Protein AF-A0A5T7GGS7-F1 (afdb_monomer_lite)

Organism: Salmonella infantis (NCBI:txid595)

Radius of gyration: 15.48 Å; chains: 1; bounding box: 31×40×34 Å

Secondary structure (DSSP, 8-state):
--------------SSHHHHHHHHHHHHHHHHHHHHTS-HHHHHHHHHHHHHTT-HHHHHHHHTTSPPP-

Sequence (70 aa):
MSNHKININIKTNTNNLEEVNEELTRLKFIIGVLLAKFPPLQRDEFIKDLGRFGLTEEAALYSNFNPKPE

pLDDT: mean 86.98, std 12.3, range [42.84, 97.0]

Structure (mmCIF, N/CA/C/O backbone):
data_AF-A0A5T7GGS7-F1
#
_entry.id   AF-A0A5T7GGS7-F1
#
loop_
_atom_site.group_PDB
_atom_site.id
_atom_site.type_symbol
_atom_site.label_atom_id
_atom_site.label_alt_id
_atom_site.label_comp_id
_atom_site.label_asym_id
_atom_site.label_entity_id
_atom_site.label_seq_id
_atom_site.pdbx_PDB_ins_code
_atom_site.Cartn_x
_atom_site.Cartn_y
_atom_site.Cartn_z
_atom_site.occupancy
_atom_site.B_iso_or_equiv
_atom_site.auth_seq_id
_atom_site.auth_comp_id
_atom_site.auth_asym_id
_atom_site.auth_atom_id
_atom_site.pdbx_PDB_model_num
ATOM 1 N N . MET A 1 1 ? 2.948 -31.836 -9.007 1.00 42.84 1 ME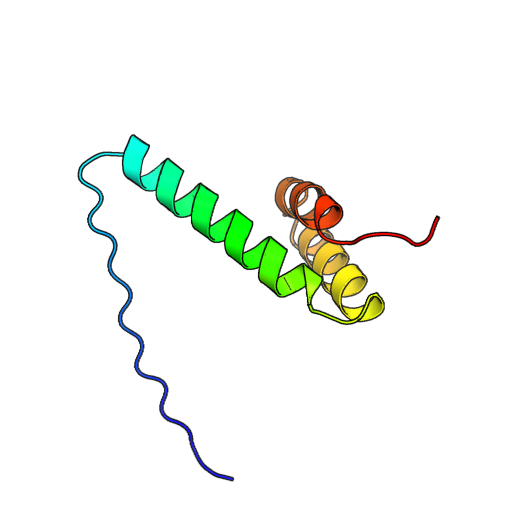T A N 1
ATOM 2 C CA . MET A 1 1 ? 2.641 -30.518 -8.412 1.00 42.84 1 MET A CA 1
ATOM 3 C C . MET A 1 1 ? 2.176 -30.740 -6.985 1.00 42.84 1 MET A C 1
ATOM 5 O O . MET A 1 1 ? 1.206 -31.453 -6.778 1.00 42.84 1 MET A O 1
ATOM 9 N N . SER A 1 2 ? 2.916 -30.237 -6.004 1.00 53.03 2 SER A N 1
ATOM 10 C CA . SER A 1 2 ? 2.571 -30.344 -4.584 1.00 53.03 2 SER A CA 1
ATOM 11 C C . SER A 1 2 ? 1.483 -29.327 -4.236 1.00 53.03 2 SER A C 1
ATOM 13 O O . SER A 1 2 ? 1.757 -28.128 -4.199 1.00 53.03 2 SER A O 1
ATOM 15 N N . ASN A 1 3 ? 0.260 -29.793 -3.978 1.00 59.59 3 ASN A N 1
ATOM 16 C CA . ASN A 1 3 ? -0.834 -28.942 -3.511 1.00 59.59 3 ASN A CA 1
ATOM 17 C C . ASN A 1 3 ? -0.547 -28.481 -2.078 1.00 59.59 3 ASN A C 1
ATOM 19 O O . ASN A 1 3 ? -0.679 -29.253 -1.130 1.00 59.59 3 ASN A O 1
ATOM 23 N N . HIS A 1 4 ? -0.137 -27.224 -1.925 1.00 62.19 4 HIS A N 1
ATOM 24 C CA . HIS A 1 4 ? 0.042 -26.602 -0.618 1.00 62.19 4 HIS A CA 1
ATOM 25 C C . HIS A 1 4 ? -1.314 -26.073 -0.158 1.00 62.19 4 HIS A C 1
ATOM 27 O O . HIS A 1 4 ? -1.842 -25.115 -0.719 1.00 62.19 4 HIS A O 1
ATOM 33 N N . LYS A 1 5 ? -1.910 -26.721 0.845 1.00 65.31 5 LYS A N 1
ATOM 34 C CA . LYS A 1 5 ? -3.165 -26.256 1.438 1.00 65.31 5 LYS A CA 1
ATOM 35 C C . LYS A 1 5 ? -2.844 -25.185 2.479 1.00 65.31 5 LYS A C 1
ATOM 37 O O . LYS A 1 5 ? -2.401 -25.503 3.579 1.00 65.31 5 LYS A O 1
ATOM 42 N N . ILE A 1 6 ? -3.039 -23.920 2.115 1.00 67.19 6 ILE A N 1
ATOM 43 C CA . ILE A 1 6 ? -2.821 -22.777 3.006 1.00 67.19 6 ILE A CA 1
ATOM 44 C C . ILE A 1 6 ? -4.129 -22.495 3.756 1.00 67.19 6 ILE A C 1
ATOM 46 O O . ILE A 1 6 ? -5.074 -21.965 3.180 1.00 67.19 6 ILE A O 1
ATOM 50 N N . ASN A 1 7 ? -4.189 -22.863 5.038 1.00 66.75 7 ASN A N 1
ATOM 51 C CA . ASN A 1 7 ? -5.294 -22.516 5.937 1.00 66.75 7 ASN A CA 1
ATOM 52 C C . ASN A 1 7 ? -4.826 -21.410 6.887 1.00 66.75 7 ASN A C 1
ATOM 54 O O . ASN A 1 7 ? -4.182 -21.695 7.895 1.00 66.75 7 ASN A O 1
ATOM 58 N N . ILE A 1 8 ? -5.133 -20.156 6.564 1.00 72.19 8 ILE A N 1
ATOM 59 C CA . ILE A 1 8 ? -4.767 -19.001 7.389 1.00 72.19 8 ILE A CA 1
ATOM 60 C C . ILE A 1 8 ? -6.040 -18.423 8.010 1.00 72.19 8 ILE A C 1
ATOM 62 O O . ILE A 1 8 ? -6.981 -18.084 7.299 1.00 72.19 8 ILE A O 1
ATOM 66 N N . ASN A 1 9 ? -6.061 -18.309 9.339 1.00 71.88 9 ASN A N 1
ATOM 67 C CA . ASN A 1 9 ? -7.104 -17.609 10.083 1.00 71.88 9 ASN A CA 1
ATOM 68 C C . ASN A 1 9 ? -6.474 -16.375 10.737 1.00 71.88 9 ASN A C 1
ATOM 70 O O . ASN A 1 9 ? -5.691 -16.515 11.676 1.00 71.88 9 ASN A O 1
ATOM 74 N N . ILE A 1 10 ? -6.773 -15.187 10.212 1.00 74.56 10 ILE A N 1
ATOM 75 C CA . ILE A 1 10 ? -6.277 -13.913 10.744 1.00 74.56 10 ILE A CA 1
ATOM 76 C C . ILE A 1 10 ? -7.386 -13.310 11.596 1.00 74.56 10 ILE A C 1
ATOM 78 O O . ILE A 1 10 ? -8.515 -13.154 11.138 1.00 74.56 10 ILE A O 1
ATOM 82 N N . LYS A 1 11 ? -7.054 -12.971 12.839 1.00 79.56 11 LYS A N 1
ATOM 83 C CA . LYS A 1 11 ? -7.940 -12.259 13.757 1.00 79.56 11 LYS A CA 1
ATOM 84 C C . LYS A 1 11 ? -7.262 -10.971 14.186 1.00 79.56 11 LYS A C 1
ATOM 86 O O . LYS A 1 11 ? -6.051 -10.958 14.388 1.00 79.56 11 LYS A O 1
ATOM 91 N N . THR A 1 12 ? -8.059 -9.929 14.354 1.00 76.06 12 THR A N 1
ATOM 92 C CA . THR A 1 12 ? -7.645 -8.695 15.014 1.00 76.06 12 THR A CA 1
ATOM 93 C C . THR A 1 12 ? -8.437 -8.548 16.309 1.00 76.06 12 THR A C 1
ATOM 95 O O . THR A 1 12 ? -9.608 -8.925 16.358 1.00 76.06 12 THR A O 1
ATOM 98 N N . ASN A 1 13 ? -7.792 -8.058 17.365 1.00 79.12 13 ASN A N 1
ATOM 99 C CA . ASN A 1 13 ? -8.409 -7.836 18.675 1.00 79.12 13 ASN A CA 1
ATOM 100 C C . ASN A 1 13 ? -8.636 -6.337 18.890 1.00 79.12 13 ASN A C 1
ATOM 102 O O . ASN A 1 13 ? -8.123 -5.759 19.843 1.00 79.12 13 ASN A O 1
ATOM 106 N N . THR A 1 14 ? -9.367 -5.712 17.971 1.00 88.31 14 THR A N 1
ATOM 107 C CA . THR A 1 14 ? -9.703 -4.288 18.042 1.00 88.31 14 THR A CA 1
ATOM 108 C C . THR A 1 14 ? -10.970 -4.089 18.863 1.00 88.31 14 THR A C 1
ATOM 110 O O . THR A 1 14 ? -12.001 -4.695 18.565 1.00 88.31 14 THR A O 1
ATOM 113 N N . ASN A 1 15 ? -10.915 -3.216 19.859 1.00 90.31 15 ASN A N 1
ATOM 114 C CA . ASN A 1 15 ? -12.023 -2.911 20.764 1.00 90.31 15 ASN A CA 1
ATOM 115 C C . ASN A 1 15 ? -12.777 -1.637 20.364 1.00 90.31 15 ASN A C 1
ATOM 117 O O . ASN A 1 15 ? -13.877 -1.379 20.852 1.00 90.31 15 ASN A O 1
ATOM 121 N N . ASN A 1 16 ? -12.190 -0.832 19.482 1.00 91.94 16 ASN A N 1
ATOM 122 C CA . ASN A 1 16 ? -12.746 0.422 18.991 1.00 91.94 16 ASN A CA 1
ATOM 123 C C . ASN A 1 16 ? -12.271 0.698 17.551 1.00 91.94 16 ASN A C 1
ATOM 125 O O . ASN A 1 16 ? -11.414 -0.001 17.010 1.00 91.94 16 ASN A O 1
ATOM 129 N N . LEU A 1 17 ? -12.857 1.718 16.919 1.00 92.56 17 LEU A N 1
ATOM 130 C CA . LEU A 1 17 ? -12.550 2.085 15.532 1.00 92.56 17 LEU A CA 1
ATOM 131 C C . LEU A 1 17 ? -11.158 2.708 15.357 1.00 92.56 17 LEU A C 1
ATOM 133 O O . LEU A 1 17 ? -10.606 2.656 14.261 1.00 92.56 17 LEU A O 1
ATOM 137 N N . GLU A 1 18 ? -10.593 3.293 16.411 1.00 93.69 18 GLU A N 1
ATOM 138 C CA . GLU A 1 18 ? -9.242 3.855 16.378 1.00 93.69 18 GLU A CA 1
ATOM 139 C C . GLU A 1 18 ? -8.206 2.739 16.203 1.00 93.69 18 GLU A C 1
ATOM 141 O O . GLU A 1 18 ? -7.418 2.775 15.261 1.00 93.69 18 GLU A O 1
ATOM 146 N N . GLU A 1 19 ? -8.311 1.671 16.995 1.00 92.00 19 GLU A N 1
ATOM 147 C CA . GLU A 1 19 ? -7.474 0.473 16.869 1.00 92.00 19 GLU A CA 1
ATOM 148 C C . GLU A 1 19 ? -7.623 -0.185 15.484 1.00 92.00 19 GLU A C 1
ATOM 150 O O . GLU A 1 19 ? -6.644 -0.657 14.904 1.00 92.00 19 GLU A O 1
ATOM 155 N N . VAL A 1 20 ? -8.831 -0.183 14.902 1.00 91.56 20 VAL A N 1
ATOM 156 C CA . VAL A 1 20 ? -9.042 -0.672 13.525 1.00 91.56 20 VAL A CA 1
ATOM 157 C C . VAL A 1 20 ? -8.245 0.163 12.521 1.00 91.56 20 VAL A C 1
ATOM 159 O O . VAL A 1 20 ? -7.597 -0.397 11.634 1.00 91.56 20 VAL A O 1
ATOM 162 N N . ASN A 1 21 ? -8.261 1.490 12.651 1.00 92.25 21 ASN A N 1
ATOM 163 C CA . ASN A 1 21 ? -7.502 2.373 11.768 1.00 92.25 21 ASN A CA 1
ATOM 164 C C . ASN A 1 21 ? -5.989 2.172 11.911 1.00 92.25 21 ASN A C 1
ATOM 166 O O . ASN A 1 21 ? -5.276 2.195 10.902 1.00 92.25 21 ASN A O 1
ATOM 170 N N . GLU A 1 22 ? -5.491 1.935 13.125 1.00 91.75 22 GLU A N 1
ATOM 171 C CA . GLU A 1 22 ? -4.078 1.619 13.353 1.00 91.75 22 GLU A CA 1
ATOM 172 C C . GLU A 1 22 ? -3.665 0.324 12.647 1.00 91.75 22 GLU A C 1
ATOM 174 O O . GLU A 1 22 ? -2.666 0.299 11.923 1.00 91.75 22 GLU A O 1
ATOM 179 N N . GLU A 1 23 ? -4.453 -0.739 12.798 1.00 91.56 23 GLU A N 1
ATOM 180 C CA . GLU A 1 23 ? -4.172 -2.031 12.170 1.00 91.56 23 GLU A CA 1
ATOM 181 C C . GLU A 1 23 ? -4.246 -1.952 10.636 1.00 91.56 23 GLU A C 1
ATOM 183 O O . GLU A 1 23 ? -3.371 -2.476 9.941 1.00 91.56 23 GLU A O 1
ATOM 188 N N . LEU A 1 24 ? -5.216 -1.217 10.080 1.00 91.56 24 LEU A N 1
ATOM 189 C CA . LEU A 1 24 ? -5.284 -0.957 8.636 1.00 91.56 24 LEU A CA 1
ATOM 190 C C . LEU A 1 24 ? -4.073 -0.159 8.140 1.00 91.56 24 LEU A C 1
ATOM 192 O O . LEU A 1 24 ? -3.531 -0.451 7.071 1.00 91.56 24 LEU A O 1
ATOM 196 N N . THR A 1 25 ? -3.616 0.822 8.918 1.00 92.62 25 THR A N 1
ATOM 197 C CA . THR A 1 25 ? -2.421 1.612 8.596 1.00 92.62 25 THR A CA 1
ATOM 198 C C . THR A 1 25 ? -1.170 0.733 8.587 1.00 92.62 25 THR A C 1
ATOM 200 O O . THR A 1 25 ? -0.386 0.781 7.634 1.00 92.62 25 THR A O 1
ATOM 203 N N . ARG A 1 26 ? -1.006 -0.136 9.593 1.00 93.06 26 ARG A N 1
ATOM 204 C CA . ARG A 1 26 ? 0.091 -1.115 9.651 1.00 93.06 26 ARG A CA 1
ATOM 205 C C . ARG A 1 26 ? 0.055 -2.077 8.470 1.00 93.06 26 ARG A C 1
ATOM 207 O O . ARG A 1 26 ? 1.099 -2.340 7.875 1.00 93.06 26 ARG A O 1
ATOM 214 N N . LEU A 1 27 ? -1.125 -2.560 8.085 1.00 93.38 27 LEU A N 1
ATOM 215 C CA . LEU A 1 27 ? -1.268 -3.452 6.937 1.00 93.38 27 LEU A CA 1
ATOM 216 C C . LEU A 1 27 ? -0.844 -2.770 5.628 1.00 93.38 27 LEU A C 1
ATOM 218 O O . LEU A 1 27 ? -0.071 -3.355 4.868 1.00 93.38 27 LEU A O 1
ATOM 222 N N . LYS A 1 28 ? -1.277 -1.523 5.389 1.00 93.81 28 LYS A N 1
ATOM 223 C CA . LYS A 1 28 ? -0.836 -0.726 4.230 1.00 93.81 28 LYS A CA 1
ATOM 224 C C . LYS A 1 28 ? 0.687 -0.577 4.211 1.00 93.81 28 LYS A C 1
ATOM 226 O O . LYS A 1 28 ? 1.316 -0.795 3.179 1.00 93.81 28 LYS A O 1
ATOM 231 N N . PHE A 1 29 ? 1.303 -0.289 5.356 1.00 94.19 29 PHE A N 1
ATOM 232 C CA . PHE A 1 29 ? 2.761 -0.212 5.456 1.00 94.19 29 PHE A CA 1
ATOM 233 C C . PHE A 1 29 ? 3.447 -1.546 5.115 1.00 94.19 29 PHE A C 1
ATOM 235 O O . PHE A 1 29 ? 4.381 -1.567 4.314 1.00 94.19 29 PHE A O 1
ATOM 242 N N . ILE A 1 30 ? 2.964 -2.669 5.660 1.00 94.81 30 ILE A N 1
ATOM 243 C CA . ILE A 1 30 ? 3.511 -4.006 5.374 1.00 94.81 30 ILE A CA 1
ATOM 244 C C . ILE A 1 30 ? 3.434 -4.319 3.876 1.00 94.81 30 ILE A C 1
ATOM 246 O O . ILE A 1 30 ? 4.413 -4.803 3.309 1.00 94.81 30 ILE A O 1
ATOM 250 N N . ILE A 1 31 ? 2.314 -4.008 3.218 1.00 94.19 31 ILE A N 1
ATOM 251 C CA . ILE A 1 31 ? 2.167 -4.182 1.765 1.00 94.19 31 ILE A CA 1
ATOM 252 C C . ILE A 1 31 ? 3.213 -3.349 1.014 1.00 94.19 31 ILE A C 1
ATOM 254 O O . ILE A 1 31 ? 3.867 -3.877 0.117 1.00 94.19 31 ILE A O 1
ATOM 258 N N . GLY A 1 32 ? 3.440 -2.093 1.410 1.00 94.06 32 GLY A N 1
ATOM 259 C CA . GLY A 1 32 ? 4.486 -1.246 0.826 1.00 94.06 32 GLY A CA 1
ATOM 260 C C . GLY A 1 32 ? 5.893 -1.836 0.983 1.00 94.06 32 GLY A C 1
ATOM 261 O O . GLY A 1 32 ? 6.665 -1.877 0.026 1.00 94.06 32 GLY A O 1
ATOM 262 N N . VAL A 1 33 ? 6.218 -2.381 2.159 1.00 93.88 33 VAL A N 1
ATOM 263 C CA . VAL A 1 33 ? 7.500 -3.066 2.412 1.00 93.88 33 VAL A CA 1
ATOM 264 C C . VAL A 1 33 ? 7.651 -4.327 1.556 1.00 93.88 33 VAL A C 1
ATOM 266 O O . VAL A 1 33 ? 8.746 -4.613 1.069 1.00 93.88 33 VAL A O 1
ATOM 269 N N . LEU A 1 34 ? 6.575 -5.096 1.362 1.00 93.31 34 LEU A N 1
ATOM 270 C CA . LEU A 1 34 ? 6.583 -6.263 0.476 1.00 93.31 34 LEU A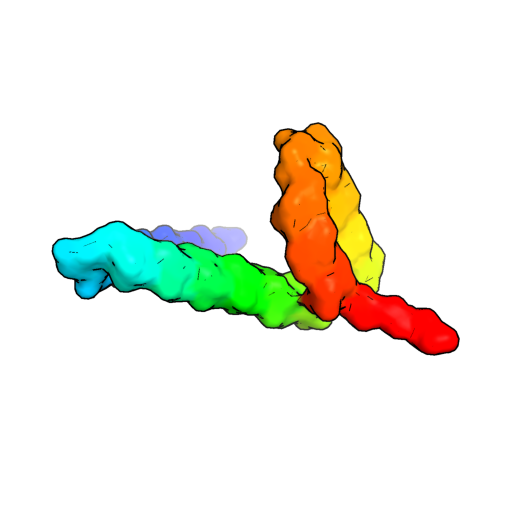 CA 1
ATOM 271 C C . LEU A 1 34 ? 6.775 -5.849 -0.984 1.00 93.31 34 LEU A C 1
ATOM 273 O O . LEU A 1 34 ? 7.607 -6.441 -1.669 1.00 93.31 34 LEU A O 1
ATOM 277 N N . LEU A 1 35 ? 6.076 -4.801 -1.425 1.00 93.50 35 LEU A N 1
ATOM 278 C CA . LEU A 1 35 ? 6.224 -4.233 -2.759 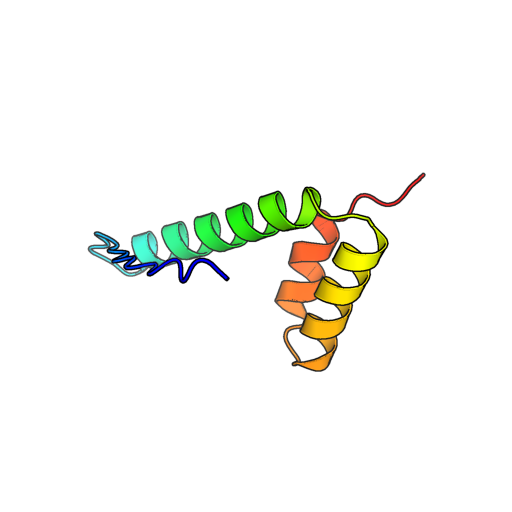1.00 93.50 35 LEU A CA 1
ATOM 279 C C . LEU A 1 35 ? 7.669 -3.797 -3.020 1.00 93.50 35 LEU A C 1
ATOM 281 O O . LEU A 1 35 ? 8.212 -4.111 -4.073 1.00 93.50 35 LEU A O 1
ATOM 285 N N . ALA A 1 36 ? 8.328 -3.146 -2.058 1.00 91.06 36 ALA A N 1
ATOM 286 C CA . ALA A 1 36 ? 9.708 -2.678 -2.205 1.00 91.06 36 ALA A CA 1
ATOM 287 C C . ALA A 1 36 ? 10.707 -3.804 -2.545 1.00 91.06 36 ALA A C 1
ATOM 289 O O . ALA A 1 36 ? 11.735 -3.532 -3.169 1.00 91.06 36 ALA A O 1
ATOM 290 N N . LYS A 1 37 ? 10.396 -5.059 -2.185 1.00 91.56 37 LYS A N 1
ATOM 291 C CA . LYS A 1 37 ? 11.214 -6.247 -2.489 1.00 91.56 37 LYS A CA 1
ATOM 292 C C . LYS A 1 37 ? 11.062 -6.752 -3.925 1.00 91.56 37 LYS A C 1
ATOM 294 O O . LYS A 1 37 ? 11.849 -7.600 -4.343 1.00 91.56 37 LYS A O 1
ATOM 299 N N . PHE A 1 38 ? 10.055 -6.295 -4.665 1.00 90.94 38 PHE A N 1
ATOM 300 C CA . PHE A 1 38 ? 9.853 -6.710 -6.050 1.00 90.94 38 PHE A CA 1
ATOM 301 C C . PHE A 1 38 ? 10.840 -6.011 -6.998 1.00 90.94 38 PHE A C 1
ATOM 303 O O . PHE A 1 38 ? 11.304 -4.903 -6.710 1.00 90.94 38 PHE A O 1
ATOM 310 N N . PRO A 1 39 ? 11.148 -6.626 -8.157 1.00 92.50 39 PRO A N 1
ATOM 311 C CA . PRO A 1 39 ? 11.881 -5.964 -9.230 1.00 92.50 39 PRO A CA 1
ATOM 312 C C . PRO A 1 39 ? 11.190 -4.661 -9.672 1.00 92.50 39 PRO A C 1
ATOM 314 O O . PRO A 1 39 ? 9.958 -4.619 -9.686 1.00 92.50 39 PRO A O 1
ATOM 317 N N . PRO A 1 40 ? 11.941 -3.632 -10.114 1.00 90.56 40 PRO A N 1
ATOM 318 C CA . PRO A 1 40 ? 11.382 -2.322 -10.466 1.00 90.56 40 PRO A CA 1
ATOM 319 C C . PRO A 1 40 ? 10.180 -2.382 -11.416 1.00 90.56 40 PRO A C 1
ATOM 321 O O . PRO A 1 40 ? 9.138 -1.816 -11.108 1.00 90.56 40 PRO A O 1
ATOM 324 N N . LEU A 1 41 ? 10.279 -3.165 -12.498 1.00 92.06 41 LEU A N 1
ATOM 325 C CA . LEU A 1 41 ? 9.191 -3.321 -13.472 1.00 92.06 41 LEU A CA 1
ATOM 326 C C . LEU A 1 41 ? 7.902 -3.863 -12.840 1.00 92.06 41 LEU A C 1
ATOM 328 O O . LEU A 1 41 ? 6.818 -3.381 -13.146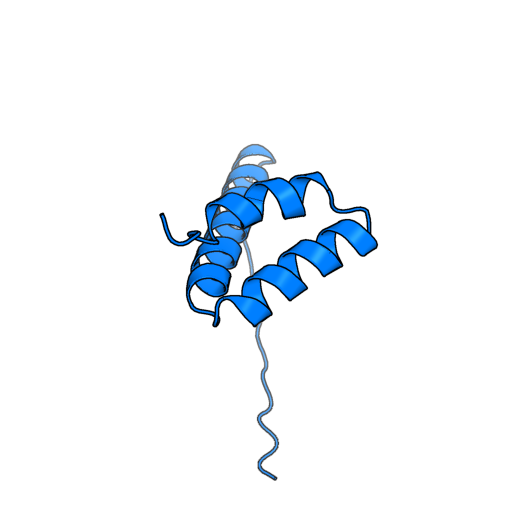 1.00 92.06 41 LEU A O 1
ATOM 332 N N . GLN A 1 42 ? 8.012 -4.830 -11.927 1.00 93.88 42 GLN A N 1
ATOM 333 C CA . GLN A 1 42 ? 6.845 -5.403 -11.251 1.00 93.88 42 GLN A CA 1
ATOM 334 C C . GLN A 1 42 ? 6.231 -4.416 -10.254 1.00 93.88 42 GLN A C 1
ATOM 336 O O . GLN A 1 42 ? 5.014 -4.397 -10.078 1.00 93.88 42 GLN A O 1
ATOM 341 N N . ARG A 1 43 ? 7.052 -3.566 -9.620 1.00 93.88 43 ARG A N 1
ATOM 342 C CA . ARG A 1 43 ? 6.550 -2.482 -8.760 1.00 93.88 43 ARG A CA 1
ATOM 343 C C . ARG A 1 43 ? 5.780 -1.446 -9.573 1.00 93.88 43 ARG A C 1
ATOM 345 O O . ARG A 1 43 ? 4.695 -1.042 -9.163 1.00 93.88 43 ARG A O 1
ATOM 352 N N . ASP A 1 44 ? 6.314 -1.059 -10.730 1.00 94.06 44 ASP A N 1
ATOM 353 C CA . ASP A 1 44 ? 5.668 -0.113 -11.642 1.00 94.06 44 ASP A CA 1
ATOM 354 C C . ASP A 1 44 ? 4.331 -0.653 -12.166 1.00 94.06 44 ASP A C 1
ATOM 356 O O . ASP A 1 44 ? 3.336 0.075 -12.182 1.00 94.06 44 ASP A O 1
ATOM 360 N N . GLU A 1 45 ? 4.280 -1.932 -12.554 1.00 95.75 45 GLU A N 1
ATOM 361 C CA . GLU A 1 45 ? 3.038 -2.579 -12.988 1.00 95.75 45 GLU A CA 1
ATOM 362 C C . GLU A 1 45 ? 1.996 -2.632 -11.870 1.00 95.75 45 GLU A C 1
ATOM 364 O O . GLU A 1 45 ? 0.858 -2.222 -12.094 1.00 95.75 45 GLU A O 1
ATOM 369 N N . PHE A 1 46 ? 2.388 -3.024 -10.654 1.00 94.81 46 PHE A N 1
ATOM 370 C CA . PHE A 1 46 ? 1.489 -3.034 -9.499 1.00 94.81 46 PHE A CA 1
ATOM 371 C C . PHE A 1 46 ? 0.863 -1.654 -9.243 1.00 94.81 46 PHE A C 1
ATOM 373 O O . PHE A 1 46 ? -0.354 -1.535 -9.105 1.00 94.81 46 PHE A O 1
ATOM 380 N N . ILE A 1 47 ? 1.674 -0.590 -9.229 1.00 95.12 47 ILE A N 1
ATOM 381 C CA . ILE A 1 47 ? 1.191 0.784 -9.009 1.00 95.12 47 ILE A CA 1
ATOM 382 C C . ILE A 1 47 ? 0.258 1.223 -10.146 1.00 95.12 47 ILE A C 1
ATOM 384 O O . ILE A 1 47 ? -0.777 1.851 -9.905 1.00 95.12 47 ILE A O 1
ATOM 388 N N . LYS A 1 48 ? 0.596 0.881 -11.394 1.00 95.88 48 LYS A N 1
ATOM 389 C CA . LYS A 1 48 ? -0.228 1.201 -12.563 1.00 95.88 48 LYS A CA 1
ATOM 390 C C . LYS A 1 48 ? -1.580 0.493 -12.515 1.00 95.88 48 LYS A C 1
ATOM 392 O O . LYS A 1 48 ? -2.592 1.102 -12.863 1.00 95.88 48 LYS A O 1
ATOM 397 N N . ASP A 1 49 ? -1.606 -0.760 -12.080 1.00 97.00 49 ASP A N 1
ATOM 398 C CA . ASP A 1 49 ? -2.835 -1.536 -11.951 1.00 97.00 49 ASP A CA 1
ATOM 399 C C . ASP A 1 49 ? -3.761 -0.956 -10.883 1.00 97.00 49 ASP A C 1
ATOM 401 O O . ASP A 1 49 ? -4.951 -0.799 -11.151 1.00 97.00 49 ASP A O 1
ATOM 405 N N . LEU A 1 50 ? -3.234 -0.508 -9.739 1.00 95.69 50 LEU A N 1
ATOM 406 C CA . LEU A 1 50 ? -4.034 0.227 -8.750 1.00 95.69 50 LEU A CA 1
ATOM 407 C C . LEU A 1 50 ? -4.709 1.463 -9.363 1.00 95.69 50 LEU A C 1
ATOM 409 O O . LEU A 1 50 ? -5.911 1.661 -9.189 1.00 95.69 50 LEU A O 1
ATOM 413 N N . GLY A 1 51 ? -3.974 2.236 -10.169 1.00 94.56 51 GLY A N 1
ATOM 414 C CA . GLY A 1 51 ? -4.541 3.363 -10.912 1.00 94.56 51 GLY A CA 1
ATOM 415 C C . GLY A 1 51 ? -5.657 2.950 -11.883 1.00 94.56 51 GLY A C 1
ATOM 416 O O . GLY A 1 51 ? -6.680 3.626 -11.964 1.00 94.56 51 GLY A O 1
ATOM 417 N N . ARG A 1 52 ? -5.508 1.814 -12.580 1.00 96.06 52 ARG A N 1
ATOM 418 C CA . ARG A 1 52 ? -6.534 1.266 -13.493 1.00 96.06 52 ARG A CA 1
ATOM 419 C C . ARG A 1 52 ? -7.805 0.826 -12.766 1.00 96.06 52 ARG A C 1
ATOM 421 O O . ARG A 1 52 ? -8.881 0.904 -13.350 1.00 96.06 52 ARG A O 1
ATOM 428 N N . PHE A 1 53 ? -7.690 0.399 -11.511 1.00 96.19 53 PHE A N 1
ATOM 429 C CA . PHE A 1 53 ? -8.833 0.068 -10.657 1.00 96.19 53 PHE A CA 1
ATOM 430 C C . PHE A 1 53 ? -9.471 1.292 -9.980 1.00 96.19 53 PHE A C 1
ATOM 432 O O . PHE A 1 53 ? -10.444 1.136 -9.246 1.00 96.19 53 PHE A O 1
ATOM 439 N N . GLY A 1 54 ? -8.957 2.504 -10.219 1.00 95.81 54 GLY A N 1
ATOM 440 C CA . GLY A 1 54 ? -9.439 3.727 -9.571 1.00 95.81 54 GLY A CA 1
ATOM 441 C C . GLY A 1 54 ? -8.920 3.925 -8.142 1.00 95.81 54 GLY A C 1
ATOM 442 O O . GLY A 1 54 ? -9.372 4.835 -7.456 1.00 95.81 54 GLY A O 1
ATOM 443 N N . LEU A 1 55 ? -7.952 3.117 -7.699 1.00 95.88 55 LEU A N 1
ATOM 444 C CA . LEU A 1 55 ? -7.307 3.203 -6.384 1.00 95.88 55 LEU A CA 1
ATOM 445 C C . LEU A 1 55 ? -6.139 4.198 -6.431 1.00 95.88 55 LEU A C 1
ATOM 447 O O . LEU A 1 55 ? -4.967 3.847 -6.263 1.00 95.88 55 LEU A O 1
ATOM 451 N N . THR A 1 56 ? -6.447 5.450 -6.774 1.00 95.19 56 THR A N 1
ATOM 452 C CA . THR A 1 56 ? -5.433 6.480 -7.043 1.00 95.19 56 THR A CA 1
ATOM 453 C C . THR A 1 56 ? -4.663 6.896 -5.793 1.00 95.19 56 THR A C 1
ATOM 455 O O . THR A 1 56 ? -3.476 7.207 -5.888 1.00 95.19 56 THR A O 1
ATOM 458 N N . GLU A 1 57 ? -5.306 6.877 -4.624 1.00 94.44 57 GLU A N 1
ATOM 459 C CA . GLU A 1 57 ? -4.665 7.204 -3.345 1.00 94.44 57 GLU A CA 1
ATOM 460 C C . GLU A 1 57 ? -3.671 6.116 -2.931 1.00 94.44 57 GLU A C 1
ATOM 462 O O . GLU A 1 57 ? -2.542 6.415 -2.543 1.00 94.44 57 GLU A O 1
ATOM 467 N N . GLU A 1 58 ? -4.041 4.846 -3.084 1.00 94.25 58 GLU A N 1
ATOM 468 C CA . GLU A 1 58 ? -3.156 3.711 -2.844 1.00 94.25 58 GLU A CA 1
ATOM 469 C C . GLU A 1 58 ? -1.990 3.697 -3.831 1.00 94.25 58 GLU A C 1
ATOM 471 O O . GLU A 1 58 ? -0.848 3.483 -3.426 1.00 94.25 58 GLU A O 1
ATOM 476 N N . ALA A 1 59 ? -2.247 3.963 -5.115 1.00 94.88 59 ALA A N 1
ATOM 477 C CA . ALA A 1 59 ? -1.193 4.073 -6.119 1.00 94.88 59 ALA A CA 1
ATOM 478 C C . ALA A 1 59 ? -0.172 5.159 -5.736 1.00 94.88 59 ALA A C 1
ATOM 480 O O . ALA A 1 59 ? 1.038 4.921 -5.788 1.00 94.88 59 ALA A O 1
ATOM 481 N N . ALA A 1 60 ? -0.648 6.325 -5.285 1.00 94.75 60 ALA A N 1
ATOM 482 C CA . ALA A 1 60 ? 0.205 7.400 -4.790 1.00 94.75 60 ALA A CA 1
ATOM 483 C C . ALA A 1 60 ? 0.981 6.982 -3.529 1.00 94.75 60 ALA A C 1
ATOM 485 O O . ALA A 1 60 ? 2.199 7.155 -3.478 1.00 94.75 60 ALA A O 1
ATOM 486 N N . LEU A 1 61 ? 0.315 6.367 -2.547 1.00 94.69 61 LEU A N 1
ATOM 487 C CA . LEU A 1 61 ? 0.945 5.858 -1.326 1.00 94.69 61 LEU A CA 1
ATOM 488 C C . LEU A 1 61 ? 2.086 4.885 -1.645 1.00 94.69 61 LEU A C 1
ATOM 490 O O . LEU A 1 61 ? 3.204 5.065 -1.159 1.00 94.69 61 LEU A O 1
ATOM 494 N N . TYR A 1 62 ? 1.817 3.866 -2.460 1.00 95.31 62 TYR A N 1
ATOM 495 C CA . TYR A 1 62 ? 2.776 2.806 -2.763 1.00 95.31 62 TYR A CA 1
ATOM 496 C C . TYR A 1 62 ? 3.899 3.249 -3.700 1.00 95.31 62 TYR A C 1
ATOM 498 O O . TYR A 1 62 ? 4.974 2.649 -3.677 1.00 95.31 62 TYR A O 1
ATOM 506 N N . SER A 1 63 ? 3.715 4.342 -4.447 1.00 92.88 63 SER A N 1
ATOM 507 C CA . SER A 1 63 ? 4.799 4.958 -5.218 1.00 92.88 63 SER A C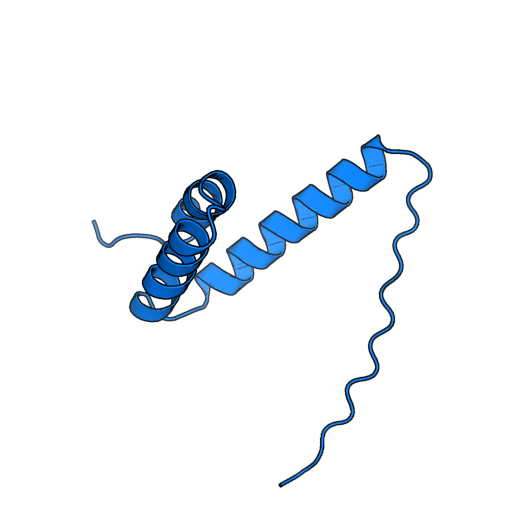A 1
ATOM 508 C C . SER A 1 63 ? 5.978 5.400 -4.338 1.00 92.88 63 SER A C 1
ATOM 510 O O . SER A 1 63 ? 7.123 5.303 -4.773 1.00 92.88 63 SER A O 1
ATOM 512 N N . ASN A 1 64 ? 5.731 5.749 -3.067 1.00 92.12 64 ASN A N 1
ATOM 513 C CA . ASN A 1 64 ? 6.784 6.087 -2.099 1.00 92.12 64 ASN A CA 1
ATOM 514 C C . ASN A 1 64 ? 7.676 4.891 -1.727 1.00 92.12 64 ASN A C 1
ATOM 516 O O . ASN A 1 64 ? 8.784 5.074 -1.231 1.00 92.12 64 ASN A O 1
ATOM 520 N N . PHE A 1 65 ? 7.207 3.664 -1.966 1.00 90.50 65 PHE A N 1
ATOM 521 C CA . PHE A 1 65 ? 7.954 2.427 -1.724 1.00 90.50 65 PHE A CA 1
ATOM 522 C C . PHE A 1 65 ? 8.646 1.903 -2.995 1.00 90.50 65 PHE A C 1
ATOM 524 O O . PHE A 1 65 ? 9.220 0.812 -2.989 1.00 90.50 65 PHE A O 1
ATOM 531 N N . ASN A 1 66 ? 8.607 2.671 -4.089 1.00 86.38 66 ASN A N 1
ATOM 532 C CA . ASN A 1 66 ? 9.256 2.354 -5.354 1.00 86.38 66 ASN A CA 1
ATOM 533 C C . ASN A 1 66 ? 10.413 3.337 -5.615 1.00 86.38 66 ASN A C 1
ATOM 535 O O . ASN A 1 66 ? 10.228 4.323 -6.333 1.00 86.38 66 ASN A O 1
ATOM 539 N N . PRO A 1 67 ? 11.602 3.106 -5.023 1.00 76.06 67 PRO A N 1
ATOM 540 C CA . PRO A 1 67 ? 12.748 3.981 -5.225 1.00 76.06 67 PRO A CA 1
ATOM 541 C C . PRO A 1 67 ? 13.091 4.040 -6.713 1.00 76.06 67 PRO A C 1
ATOM 543 O O . PRO A 1 67 ? 13.307 3.001 -7.349 1.00 76.06 67 PRO A O 1
ATOM 546 N N . LYS A 1 68 ? 13.124 5.256 -7.256 1.00 72.00 68 LYS A N 1
ATOM 547 C CA . LYS A 1 68 ? 13.593 5.512 -8.616 1.00 72.00 68 LYS A CA 1
ATOM 548 C C . LYS A 1 68 ? 15.109 5.719 -8.586 1.00 72.00 68 LYS A C 1
ATOM 550 O O . LYS A 1 68 ? 15.597 6.285 -7.609 1.00 72.00 68 LYS A O 1
ATOM 555 N N . PRO A 1 69 ? 15.850 5.244 -9.600 1.00 64.56 69 PRO A N 1
ATOM 556 C CA . PRO A 1 69 ? 17.245 5.633 -9.745 1.00 64.56 69 PRO A CA 1
ATOM 557 C C . PRO A 1 69 ? 17.333 7.161 -9.874 1.00 64.56 69 PRO A C 1
ATOM 559 O O . PRO A 1 69 ? 16.500 7.756 -10.563 1.00 64.56 69 PRO A O 1
ATOM 562 N N . GLU A 1 70 ? 18.288 7.757 -9.154 1.00 58.62 70 GLU A N 1
ATOM 563 C CA . GLU A 1 70 ? 18.646 9.182 -9.249 1.00 58.62 70 GLU A CA 1
ATOM 564 C C . GLU A 1 70 ? 19.221 9.536 -10.627 1.00 58.62 70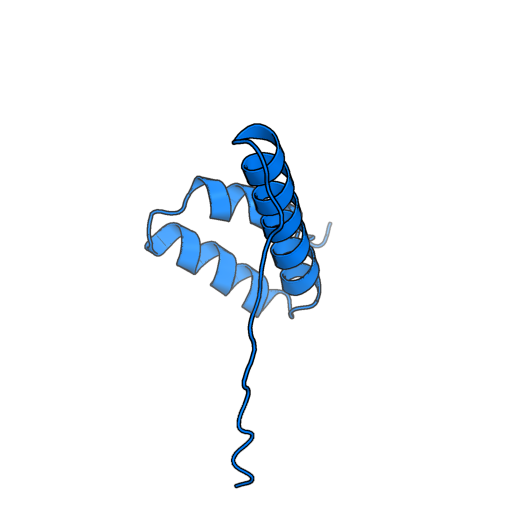 GLU A C 1
ATOM 566 O O . GLU A 1 70 ? 19.934 8.684 -11.213 1.00 58.62 70 GLU A O 1
#

Foldseek 3Di:
DDDDDDDDDDDDPDPDVVSVVVVVVVVLVVVLVVLLPDDLVVSVVVLVVCVVVVVPVSSVVSVVSRDDDD